Protein AF-Q2U4N9-F1 (afdb_monomer)

Structure (mmCIF, N/CA/C/O backbone):
data_AF-Q2U4N9-F1
#
_entry.id   AF-Q2U4N9-F1
#
loop_
_atom_site.group_PDB
_atom_site.id
_atom_site.type_symbol
_atom_site.label_atom_id
_atom_site.label_alt_id
_atom_site.label_comp_id
_atom_site.label_asym_id
_atom_site.label_entity_id
_atom_site.label_seq_id
_atom_site.pdbx_PDB_ins_code
_atom_site.Cartn_x
_atom_site.Cartn_y
_atom_site.Cartn_z
_atom_site.occupancy
_atom_site.B_iso_or_equiv
_atom_site.auth_seq_id
_atom_site.auth_comp_id
_atom_site.auth_asym_id
_atom_site.auth_atom_id
_atom_site.pdbx_PDB_model_num
ATOM 1 N N . MET A 1 1 ? 13.059 -10.267 -25.158 1.00 34.91 1 MET A N 1
ATOM 2 C CA . MET A 1 1 ? 11.721 -10.859 -24.942 1.00 34.91 1 MET A CA 1
ATOM 3 C C . MET A 1 1 ? 10.702 -9.771 -25.207 1.00 34.91 1 MET A C 1
ATOM 5 O O . MET A 1 1 ? 10.845 -8.691 -24.652 1.00 34.91 1 MET A O 1
ATOM 9 N N . SER A 1 2 ? 9.792 -10.012 -26.149 1.00 39.12 2 SER A N 1
ATOM 10 C CA . SER A 1 2 ? 8.719 -9.084 -26.521 1.00 39.12 2 SER A CA 1
ATOM 11 C C . SER A 1 2 ? 7.728 -8.983 -25.357 1.00 39.12 2 SER A C 1
ATOM 13 O O . SER A 1 2 ? 7.384 -10.016 -24.785 1.00 39.12 2 SER A O 1
ATOM 15 N N . MET A 1 3 ? 7.345 -7.762 -24.962 1.00 45.94 3 MET A N 1
ATOM 16 C CA . MET A 1 3 ? 6.297 -7.532 -23.962 1.00 45.94 3 MET A CA 1
ATOM 17 C C . MET A 1 3 ? 4.993 -8.095 -24.521 1.00 45.94 3 MET A C 1
ATOM 19 O O . MET A 1 3 ? 4.440 -7.569 -25.486 1.00 45.94 3 MET A O 1
ATOM 23 N N . ASP A 1 4 ? 4.559 -9.210 -23.947 1.00 44.84 4 ASP A N 1
ATOM 24 C CA . ASP A 1 4 ? 3.330 -9.877 -24.336 1.00 44.84 4 ASP A CA 1
ATOM 25 C C . ASP A 1 4 ? 2.143 -8.943 -24.063 1.00 44.84 4 ASP A C 1
ATOM 27 O O . ASP A 1 4 ? 2.056 -8.315 -23.005 1.00 44.84 4 ASP A O 1
ATOM 31 N N . SER A 1 5 ? 1.225 -8.829 -25.022 1.00 48.59 5 SER A N 1
ATOM 32 C CA . SER A 1 5 ? 0.126 -7.843 -25.039 1.00 48.59 5 SER A CA 1
ATOM 33 C C . SER A 1 5 ? -0.991 -8.140 -24.019 1.00 48.59 5 SER A C 1
ATOM 35 O O . SER A 1 5 ? -2.120 -7.674 -24.156 1.00 48.59 5 SER A O 1
ATOM 37 N N . HIS A 1 6 ? -0.678 -8.930 -22.991 1.00 50.94 6 HIS A N 1
ATOM 38 C CA . HIS A 1 6 ? -1.576 -9.394 -21.937 1.00 50.94 6 HIS A CA 1
ATOM 39 C C . HIS A 1 6 ? -1.341 -8.711 -20.584 1.00 50.94 6 HIS A C 1
ATOM 41 O O . HIS A 1 6 ? -2.116 -8.928 -19.650 1.00 50.94 6 HIS A O 1
ATOM 47 N N . THR A 1 7 ? -0.322 -7.857 -20.447 1.00 53.56 7 THR A N 1
ATOM 48 C CA . THR A 1 7 ? -0.246 -6.951 -19.296 1.00 53.56 7 THR A CA 1
ATOM 49 C C . THR A 1 7 ? -1.350 -5.912 -19.429 1.00 53.56 7 THR A C 1
ATOM 51 O O . THR A 1 7 ? -1.245 -4.995 -20.242 1.00 53.56 7 THR A O 1
ATOM 54 N N . LEU A 1 8 ? -2.421 -6.095 -18.646 1.00 53.38 8 LEU A N 1
ATOM 55 C CA . LEU A 1 8 ? -3.468 -5.097 -18.425 1.00 53.38 8 LEU A CA 1
ATOM 56 C C . LEU A 1 8 ? -2.823 -3.707 -18.346 1.00 53.38 8 LEU A C 1
ATOM 58 O O . LEU A 1 8 ? -1.881 -3.552 -17.560 1.00 53.38 8 LEU A O 1
ATOM 62 N N . PRO A 1 9 ? -3.286 -2.718 -19.134 1.00 53.09 9 PRO A N 1
ATOM 63 C CA . PRO A 1 9 ? -2.769 -1.368 -19.020 1.00 53.09 9 PRO A CA 1
ATOM 64 C C . PRO A 1 9 ? -2.933 -0.948 -17.565 1.00 53.09 9 PRO A C 1
ATOM 66 O O . PRO A 1 9 ? -4.044 -0.942 -17.027 1.00 53.09 9 PRO A O 1
ATOM 69 N N . LEU A 1 10 ? -1.807 -0.664 -16.912 1.00 54.56 10 LEU A N 1
ATOM 70 C CA . LEU A 1 10 ? -1.808 -0.053 -15.599 1.00 54.56 10 LEU A CA 1
ATOM 71 C C . LEU A 1 10 ? -2.449 1.316 -15.812 1.00 54.56 10 LEU A C 1
ATOM 73 O O . LEU A 1 10 ? -1.800 2.240 -16.288 1.00 54.56 10 LEU A O 1
ATOM 77 N N . PHE A 1 11 ? -3.748 1.453 -15.540 1.00 53.16 11 PHE A N 1
ATOM 78 C CA . PHE A 1 11 ? -4.325 2.785 -15.408 1.00 53.16 11 PHE A CA 1
ATOM 79 C C . PHE A 1 11 ? -3.443 3.560 -14.411 1.00 53.16 11 PHE A C 1
ATOM 81 O O . PHE A 1 11 ? -2.928 2.938 -13.475 1.00 53.16 11 PHE A O 1
ATOM 88 N N . PRO A 1 12 ? -3.276 4.891 -14.556 1.00 55.62 12 PRO A N 1
ATOM 89 C CA . PRO A 1 12 ? -2.486 5.701 -13.617 1.00 55.62 12 PRO A CA 1
ATOM 90 C C . PRO A 1 12 ? -2.854 5.431 -12.151 1.00 55.62 12 PRO A C 1
ATOM 92 O O . PRO A 1 12 ? -2.044 5.607 -11.247 1.00 55.62 12 PRO A O 1
ATOM 95 N N . TRP A 1 13 ? -4.086 4.957 -11.949 1.00 63.75 13 TRP A N 1
ATOM 96 C CA . TRP A 1 13 ? -4.648 4.475 -10.708 1.00 63.75 13 TRP A CA 1
ATOM 97 C C . TRP A 1 13 ? -5.242 3.065 -10.905 1.00 63.75 13 TRP A C 1
ATOM 99 O O . TRP A 1 13 ? -6.267 2.911 -11.572 1.00 63.75 13 TRP A O 1
ATOM 109 N N . ASP A 1 14 ? -4.644 2.022 -10.312 1.00 82.00 14 ASP A N 1
ATOM 110 C CA . ASP A 1 14 ? -5.324 0.722 -10.191 1.00 82.00 14 ASP A CA 1
ATOM 111 C C . ASP A 1 14 ? -6.542 0.910 -9.268 1.00 82.00 14 ASP A C 1
ATOM 113 O O . ASP A 1 14 ? -6.424 1.249 -8.082 1.00 82.00 14 ASP A O 1
ATOM 117 N N . LEU A 1 15 ? -7.741 0.717 -9.822 1.00 86.88 15 LEU A N 1
ATOM 118 C CA . LEU A 1 15 ? -8.999 0.934 -9.108 1.00 86.88 15 LEU A CA 1
ATOM 119 C C . LEU A 1 15 ? -9.122 0.030 -7.871 1.00 86.88 15 LEU A C 1
ATOM 121 O O . LEU A 1 15 ? -9.729 0.425 -6.876 1.00 86.88 15 LEU A O 1
ATOM 125 N N . ARG A 1 16 ? -8.506 -1.159 -7.893 1.00 91.50 16 ARG A N 1
ATOM 126 C CA . ARG A 1 16 ? -8.504 -2.088 -6.755 1.00 91.50 16 ARG A CA 1
ATOM 127 C C . ARG A 1 16 ? -7.685 -1.528 -5.600 1.00 91.50 16 ARG A C 1
ATOM 129 O O . ARG A 1 16 ? -8.167 -1.515 -4.473 1.00 91.50 16 ARG A O 1
ATOM 136 N N . LEU A 1 17 ? -6.501 -0.983 -5.883 1.00 90.44 17 LEU A N 1
ATOM 137 C CA . LEU A 1 17 ? -5.680 -0.322 -4.864 1.00 90.44 17 LEU A CA 1
ATOM 138 C C . LEU A 1 17 ? -6.385 0.920 -4.299 1.00 90.44 17 LEU A C 1
ATOM 140 O O . LEU A 1 17 ? -6.334 1.195 -3.104 1.00 90.44 17 LEU A O 1
ATOM 144 N N . SER A 1 18 ? -7.105 1.641 -5.154 1.00 90.50 18 SER A N 1
ATOM 145 C CA . SER A 1 18 ? -7.906 2.807 -4.762 1.00 90.50 18 SER A CA 1
ATOM 146 C C . SER A 1 18 ? -9.034 2.437 -3.805 1.00 90.50 18 SER A C 1
ATOM 148 O O . SER A 1 18 ? -9.258 3.129 -2.811 1.00 90.50 18 SER A O 1
ATOM 150 N N . LYS A 1 19 ? -9.712 1.320 -4.086 1.00 94.44 19 LYS A N 1
ATOM 151 C CA . LYS A 1 19 ? -10.732 0.742 -3.215 1.00 94.44 19 LYS A CA 1
ATOM 152 C C . LYS A 1 19 ? -10.135 0.341 -1.865 1.00 94.44 19 LYS A C 1
ATOM 154 O O . LYS A 1 19 ? -10.666 0.767 -0.846 1.00 94.44 19 LYS A O 1
ATOM 159 N N . ILE A 1 20 ? -8.993 -0.351 -1.856 1.00 95.94 20 ILE A N 1
ATOM 160 C CA . ILE A 1 20 ? -8.275 -0.711 -0.619 1.00 95.94 20 ILE A CA 1
ATOM 161 C C . ILE A 1 20 ? -7.927 0.543 0.193 1.00 95.94 20 ILE A C 1
ATOM 163 O O . ILE A 1 20 ? -8.153 0.577 1.398 1.00 95.94 20 ILE A O 1
ATOM 167 N N . LYS A 1 21 ? -7.448 1.617 -0.452 1.00 93.94 21 LYS A N 1
ATOM 168 C CA . LYS A 1 21 ? -7.160 2.887 0.235 1.00 93.94 21 LYS A CA 1
ATOM 169 C C . LYS A 1 21 ? -8.412 3.491 0.881 1.00 93.94 21 LYS A C 1
ATOM 171 O O . LYS A 1 21 ? -8.344 3.991 2.002 1.00 93.94 21 LYS A O 1
ATOM 176 N N . SER A 1 22 ? -9.546 3.453 0.179 1.00 95.81 22 SER A N 1
ATOM 177 C CA . SER A 1 22 ? -10.830 3.925 0.708 1.00 95.81 22 SER A CA 1
ATOM 178 C C . SER A 1 22 ? -11.293 3.089 1.903 1.00 95.81 22 SER A C 1
ATOM 180 O O . SER A 1 22 ? -11.720 3.647 2.909 1.00 95.81 22 SER A O 1
ATOM 182 N N . GLU A 1 23 ? -11.188 1.763 1.811 1.00 97.12 23 GLU A N 1
ATOM 183 C CA . GLU A 1 23 ? -11.547 0.835 2.888 1.00 97.12 23 GLU A CA 1
ATOM 184 C C . GLU A 1 23 ? -10.634 1.008 4.105 1.00 97.12 23 GLU A C 1
ATOM 186 O O . GLU A 1 23 ? -11.121 1.037 5.232 1.00 97.12 23 GLU A O 1
ATOM 191 N N . ALA A 1 24 ? -9.331 1.212 3.891 1.00 96.56 24 ALA A N 1
ATOM 192 C CA . ALA A 1 24 ? -8.380 1.505 4.957 1.00 96.56 24 ALA A CA 1
ATOM 193 C C . ALA A 1 24 ? -8.744 2.801 5.690 1.00 96.56 24 ALA A C 1
ATOM 195 O O . ALA A 1 24 ? -8.758 2.834 6.920 1.00 96.56 24 ALA A O 1
ATOM 196 N N . TYR A 1 25 ? -9.092 3.860 4.952 1.00 95.44 25 TYR A N 1
ATOM 197 C CA . TYR A 1 25 ? -9.549 5.106 5.561 1.00 95.44 25 TYR A CA 1
ATOM 198 C C . TYR A 1 25 ? -10.823 4.899 6.387 1.00 95.44 25 TYR A C 1
ATOM 200 O O . TYR A 1 25 ? -10.870 5.280 7.557 1.00 95.44 25 TYR A O 1
ATOM 208 N N . GLU A 1 26 ? -11.838 4.254 5.812 1.00 96.62 26 GLU A N 1
ATOM 209 C CA . GLU A 1 26 ? -13.112 4.034 6.497 1.00 96.62 26 GLU A CA 1
ATOM 210 C C . GLU A 1 26 ? -12.943 3.170 7.754 1.00 96.62 26 GLU A C 1
ATOM 212 O O . GLU A 1 26 ? -13.499 3.471 8.813 1.00 96.62 26 GLU A O 1
ATOM 217 N N . ALA A 1 27 ? -12.127 2.119 7.666 1.00 95.81 27 ALA A N 1
ATOM 218 C CA . ALA A 1 27 ? -11.947 1.161 8.743 1.00 95.81 27 ALA A CA 1
ATOM 219 C C . ALA A 1 27 ? -11.029 1.657 9.869 1.00 95.81 27 ALA A C 1
ATOM 221 O O . ALA A 1 27 ? -11.242 1.237 11.009 1.00 95.81 27 ALA A O 1
ATOM 222 N N . LEU A 1 28 ? -10.036 2.502 9.573 1.00 94.38 28 LEU A N 1
ATOM 223 C CA . LEU A 1 28 ? -8.972 2.869 10.519 1.00 94.38 28 LEU A CA 1
ATOM 224 C C . LEU A 1 28 ? -8.957 4.356 10.903 1.00 94.38 28 LEU A C 1
ATOM 226 O O . LEU A 1 28 ? -8.413 4.710 11.948 1.00 94.38 28 LEU A O 1
ATOM 230 N N . TYR A 1 29 ? -9.553 5.235 10.092 1.00 92.88 29 TYR A N 1
ATOM 231 C CA . TYR A 1 29 ? -9.407 6.688 10.244 1.00 92.88 29 TYR A CA 1
ATOM 232 C C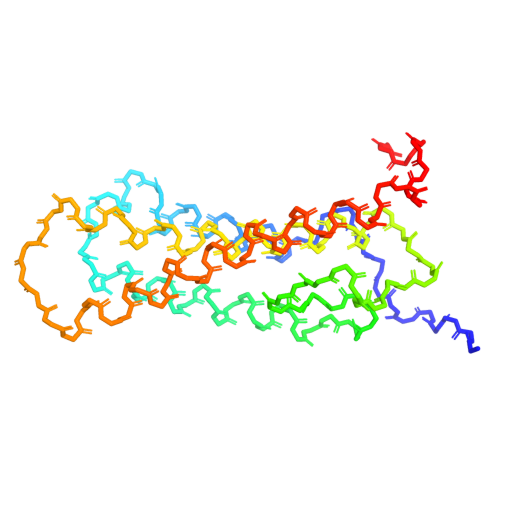 . TYR A 1 29 ? -10.722 7.474 10.272 1.00 92.88 29 TYR A C 1
ATOM 234 O O . TYR A 1 29 ? -10.711 8.628 10.704 1.00 92.88 29 TYR A O 1
ATOM 242 N N . SER A 1 30 ? -11.847 6.880 9.868 1.00 93.88 30 SER A N 1
ATOM 243 C CA . SER A 1 30 ? -13.158 7.536 9.925 1.00 93.88 30 SER A CA 1
ATOM 244 C C . SER A 1 30 ? -13.562 7.932 11.352 1.00 93.88 30 SER A C 1
ATOM 246 O O . SER A 1 30 ? -13.040 7.433 12.354 1.00 93.88 30 SER A O 1
ATOM 248 N N . ALA A 1 31 ? -14.575 8.795 11.465 1.00 92.62 31 ALA A N 1
ATOM 249 C CA . ALA A 1 31 ? -15.198 9.097 12.754 1.00 92.62 31 ALA A CA 1
ATOM 250 C C . ALA A 1 31 ? -15.795 7.842 13.424 1.00 92.62 31 ALA A C 1
ATOM 252 O O . ALA A 1 31 ? -15.887 7.779 14.649 1.00 92.62 31 ALA A O 1
ATOM 253 N N . GLY A 1 32 ? -16.201 6.843 12.630 1.00 90.69 32 GLY A N 1
ATOM 254 C CA . GLY A 1 32 ? -16.621 5.535 13.129 1.00 90.69 32 GLY A CA 1
ATOM 255 C C . GLY A 1 32 ? -15.456 4.729 13.698 1.00 90.69 32 GLY A C 1
ATOM 256 O O . GLY A 1 32 ? -15.592 4.147 14.771 1.00 90.69 32 GLY A O 1
ATOM 257 N N . ALA A 1 33 ? -14.299 4.762 13.034 1.00 90.62 33 ALA A N 1
ATOM 258 C CA . ALA A 1 33 ? -13.097 4.056 13.467 1.00 90.62 33 ALA A CA 1
ATOM 259 C C . ALA A 1 33 ? -12.576 4.530 14.833 1.00 90.62 33 ALA A C 1
ATOM 261 O O . ALA A 1 33 ? -12.057 3.718 15.589 1.00 90.62 33 ALA A O 1
ATOM 262 N N . GLN A 1 34 ? -12.789 5.801 15.203 1.00 87.19 34 GLN A N 1
ATOM 263 C CA . GLN A 1 34 ? -12.409 6.322 16.529 1.00 87.19 34 GLN A CA 1
ATOM 264 C C . GLN A 1 34 ? -13.130 5.631 17.697 1.00 87.19 34 GLN A C 1
ATOM 266 O O . GLN A 1 34 ? -12.700 5.753 18.838 1.00 87.19 34 GLN A O 1
ATOM 271 N N . ARG A 1 35 ? -14.247 4.941 17.433 1.00 89.06 35 ARG A N 1
ATOM 272 C CA . ARG A 1 35 ? -15.015 4.211 18.452 1.00 89.06 35 ARG A CA 1
ATOM 273 C C . ARG A 1 35 ? -14.673 2.721 18.518 1.00 89.06 35 ARG A C 1
ATOM 275 O O . ARG A 1 35 ? -15.250 2.026 19.349 1.00 89.06 35 ARG A O 1
ATOM 282 N N . LYS A 1 36 ? -13.800 2.225 17.637 1.00 88.44 36 LYS A N 1
ATOM 283 C CA . LYS A 1 36 ? -13.401 0.815 17.608 1.00 88.44 36 LYS A CA 1
ATOM 284 C C . LYS A 1 36 ? -12.449 0.512 18.755 1.00 88.44 36 LYS A C 1
ATOM 286 O O . LYS A 1 36 ? -11.569 1.308 19.069 1.00 88.44 36 LYS A O 1
ATOM 291 N N . SER A 1 37 ? -12.595 -0.671 19.329 1.00 87.94 37 SER A N 1
ATOM 292 C CA . SER A 1 37 ? -11.604 -1.241 20.236 1.00 87.94 37 SER A CA 1
ATOM 293 C C . SER A 1 37 ? -10.325 -1.645 19.494 1.00 87.94 37 SER A C 1
ATOM 295 O O . SER A 1 37 ? -10.328 -1.879 18.282 1.00 87.94 37 SER A O 1
ATOM 297 N N . ASP A 1 38 ? -9.226 -1.806 20.231 1.00 83.19 38 ASP A N 1
ATOM 298 C CA . ASP A 1 38 ? -7.946 -2.263 19.676 1.00 83.19 38 ASP A CA 1
ATOM 299 C C . ASP A 1 38 ? -8.067 -3.594 18.918 1.00 83.19 38 ASP A C 1
ATOM 301 O O . ASP A 1 38 ? -7.432 -3.786 17.882 1.00 83.19 38 ASP A O 1
ATOM 305 N N . SER A 1 39 ? -8.890 -4.526 19.408 1.00 86.75 39 SER A N 1
ATOM 306 C CA . SER A 1 39 ? -9.101 -5.822 18.755 1.00 86.75 39 SER A CA 1
ATOM 307 C C . SER A 1 39 ? -9.819 -5.675 17.410 1.00 86.75 39 SER A C 1
ATOM 309 O O . SER A 1 39 ? -9.451 -6.352 16.447 1.00 86.75 39 SER A O 1
ATOM 311 N N . GLU A 1 40 ? -10.783 -4.758 17.304 1.00 90.75 40 GLU A N 1
ATOM 312 C CA . GLU A 1 40 ? -11.455 -4.418 16.045 1.00 90.75 40 GLU A CA 1
ATOM 313 C C . GLU A 1 40 ? -10.514 -3.709 15.064 1.00 90.75 40 GLU A C 1
ATOM 315 O O . GLU A 1 40 ? -10.577 -3.968 13.856 1.00 90.75 40 GLU A O 1
ATOM 320 N N . ILE A 1 41 ? -9.611 -2.854 15.557 1.00 90.31 41 ILE A N 1
ATOM 321 C CA . ILE A 1 41 ? -8.559 -2.234 14.738 1.00 90.31 41 ILE A CA 1
ATOM 322 C C . ILE A 1 41 ? -7.595 -3.301 14.215 1.00 90.31 41 ILE A C 1
ATOM 324 O O . ILE A 1 41 ? -7.367 -3.366 13.010 1.00 90.31 41 ILE A O 1
ATOM 328 N N . LEU A 1 42 ? -7.103 -4.202 15.068 1.00 90.50 42 LEU A N 1
ATOM 329 C CA . LEU A 1 42 ? -6.230 -5.307 14.654 1.00 90.50 42 LEU A CA 1
ATOM 330 C C . LEU A 1 42 ? -6.921 -6.255 13.666 1.00 90.50 42 LEU A C 1
ATOM 332 O O . LEU A 1 42 ? -6.294 -6.724 12.718 1.00 90.50 42 LEU A O 1
ATOM 336 N N . SER A 1 43 ? -8.214 -6.528 13.852 1.00 93.19 43 SER A N 1
ATOM 337 C CA . SER A 1 43 ? -9.006 -7.299 12.889 1.00 93.19 43 SER A CA 1
ATOM 338 C C . SER A 1 43 ? -9.125 -6.577 11.544 1.00 93.19 43 SER A C 1
ATOM 340 O O . SER A 1 43 ? -9.016 -7.209 10.492 1.00 93.19 43 SER A O 1
ATOM 342 N N . SER A 1 44 ? -9.321 -5.255 11.572 1.00 95.50 44 SER A N 1
ATOM 343 C CA . SER A 1 44 ? -9.375 -4.422 10.365 1.00 95.50 44 SER A CA 1
ATOM 344 C C . SER A 1 44 ? -8.026 -4.432 9.637 1.00 95.50 44 SER A C 1
ATOM 346 O O . SER A 1 44 ? -8.002 -4.636 8.429 1.00 95.50 44 SER A O 1
ATOM 348 N N . ILE A 1 45 ? -6.911 -4.302 10.366 1.00 94.88 45 ILE A N 1
ATOM 349 C CA . ILE A 1 45 ? -5.546 -4.374 9.819 1.00 94.88 45 ILE A CA 1
ATOM 350 C C . ILE A 1 45 ? -5.314 -5.705 9.105 1.00 94.88 45 ILE A C 1
ATOM 352 O O . ILE A 1 45 ? -4.946 -5.694 7.939 1.00 94.88 45 ILE A O 1
ATOM 356 N N . ARG A 1 46 ? -5.616 -6.844 9.745 1.00 95.00 46 ARG A N 1
ATOM 357 C CA . ARG A 1 46 ? -5.450 -8.172 9.120 1.00 95.00 46 ARG A CA 1
ATOM 358 C C . ARG A 1 46 ? -6.254 -8.316 7.829 1.00 95.00 46 ARG A C 1
ATOM 360 O O . ARG A 1 46 ? -5.737 -8.805 6.833 1.00 95.00 46 ARG A O 1
ATOM 367 N N . THR A 1 47 ? -7.501 -7.845 7.839 1.00 97.75 47 THR A N 1
ATOM 368 C CA . THR A 1 47 ? -8.373 -7.882 6.653 1.00 97.75 47 THR A CA 1
ATOM 369 C C . THR A 1 47 ? -7.795 -7.036 5.513 1.00 97.75 47 THR A C 1
ATOM 371 O O . THR A 1 47 ? -7.812 -7.445 4.353 1.00 97.75 47 THR A O 1
ATOM 374 N N . LEU A 1 48 ? -7.261 -5.855 5.838 1.00 97.94 48 LEU A N 1
ATOM 375 C CA . LEU A 1 48 ? -6.643 -4.954 4.866 1.00 97.94 48 LEU A CA 1
ATOM 376 C C . LEU A 1 48 ? -5.309 -5.501 4.338 1.00 97.94 48 LEU A C 1
ATOM 378 O O . LEU A 1 48 ? -5.053 -5.377 3.142 1.00 97.94 48 LEU A O 1
ATOM 382 N N . ASP A 1 49 ? -4.498 -6.139 5.186 1.00 97.25 49 ASP A N 1
ATOM 383 C CA . ASP A 1 49 ? -3.256 -6.812 4.788 1.00 97.25 49 ASP A CA 1
ATOM 384 C C . ASP A 1 49 ? -3.535 -7.944 3.794 1.00 97.25 49 ASP A C 1
ATOM 386 O O . ASP A 1 49 ? -2.878 -8.033 2.757 1.00 97.25 49 ASP A O 1
ATOM 390 N N . GLU A 1 50 ? -4.550 -8.773 4.058 1.00 98.00 50 GLU A N 1
ATOM 391 C CA . GLU A 1 50 ? -4.972 -9.833 3.137 1.00 98.00 50 GLU A CA 1
ATOM 392 C C . GLU A 1 50 ? -5.429 -9.266 1.789 1.00 98.00 50 GLU A C 1
ATOM 394 O O . GLU A 1 50 ? -5.004 -9.752 0.738 1.00 98.00 50 GLU A O 1
ATOM 399 N N . ALA A 1 51 ? -6.255 -8.215 1.795 1.00 97.94 51 ALA A N 1
ATOM 400 C CA . ALA A 1 51 ? -6.717 -7.567 0.569 1.00 97.94 51 ALA A CA 1
ATOM 401 C C . ALA A 1 51 ? -5.556 -6.945 -0.229 1.00 97.94 51 ALA A C 1
ATOM 403 O O . ALA A 1 51 ? -5.489 -7.084 -1.456 1.00 97.94 51 ALA A O 1
ATOM 404 N N . LEU A 1 52 ? -4.617 -6.287 0.458 1.00 97.25 52 LEU A N 1
ATOM 405 C CA . LEU A 1 52 ? -3.438 -5.685 -0.156 1.00 97.25 52 LEU A CA 1
ATOM 406 C C . LEU A 1 52 ? -2.493 -6.746 -0.726 1.00 97.25 52 LEU A C 1
ATOM 408 O O . LEU A 1 52 ? -1.974 -6.568 -1.829 1.00 97.25 52 LEU A O 1
ATOM 412 N N . GLU A 1 53 ? -2.304 -7.862 -0.025 1.00 97.12 53 GLU A N 1
ATOM 413 C CA . GLU A 1 53 ? -1.483 -8.976 -0.493 1.00 97.12 53 GLU A CA 1
ATOM 414 C C . GLU A 1 53 ? -2.110 -9.661 -1.710 1.00 97.12 53 GLU A C 1
ATOM 416 O O . GLU A 1 53 ? -1.423 -9.872 -2.710 1.00 97.12 53 GLU A O 1
ATOM 421 N N . GLN A 1 54 ? -3.420 -9.930 -1.682 1.00 97.06 54 GLN A N 1
ATOM 422 C CA . GLN A 1 54 ? -4.159 -10.474 -2.828 1.00 97.06 54 GLN A CA 1
ATOM 423 C C . GLN A 1 54 ? -4.033 -9.571 -4.059 1.00 97.06 54 GLN A C 1
ATOM 425 O O . GLN A 1 54 ? -3.768 -10.048 -5.167 1.00 97.06 54 GLN A O 1
ATOM 430 N N . TRP A 1 55 ? -4.162 -8.255 -3.872 1.00 95.56 55 TRP A N 1
ATOM 431 C CA . TRP A 1 55 ? -3.902 -7.294 -4.938 1.00 95.56 55 TRP A CA 1
ATOM 432 C C . TRP A 1 55 ? -2.453 -7.389 -5.432 1.00 95.56 55 TRP A C 1
ATOM 434 O O . TRP A 1 55 ? -2.231 -7.533 -6.636 1.00 95.56 55 TRP A O 1
ATOM 444 N N . ARG A 1 56 ? -1.467 -7.385 -4.529 1.00 95.12 56 ARG A N 1
ATOM 445 C CA . ARG A 1 56 ? -0.036 -7.404 -4.863 1.00 95.12 56 ARG A CA 1
ATOM 446 C C . ARG A 1 56 ? 0.343 -8.638 -5.681 1.00 95.12 56 ARG A C 1
ATOM 448 O O . ARG A 1 56 ? 1.006 -8.509 -6.710 1.00 95.12 56 ARG A O 1
ATOM 455 N N . VAL A 1 57 ? -0.091 -9.832 -5.273 1.00 95.06 57 VAL A N 1
ATOM 456 C CA . VAL A 1 57 ? 0.231 -11.083 -5.988 1.00 95.06 57 VAL A CA 1
ATOM 457 C C . VAL A 1 57 ? -0.511 -11.224 -7.315 1.00 95.06 57 VAL A C 1
ATOM 459 O O . VAL A 1 57 ? -0.044 -11.957 -8.184 1.00 95.06 57 VAL A O 1
ATOM 462 N N . SER A 1 58 ? -1.611 -10.491 -7.516 1.00 92.19 58 SER A N 1
ATOM 463 C CA . SER A 1 58 ? -2.313 -10.450 -8.806 1.00 92.19 58 SER A CA 1
ATOM 464 C C . SER A 1 58 ? -1.548 -9.691 -9.898 1.00 92.19 58 SER A C 1
ATOM 466 O O . SER A 1 58 ? -1.856 -9.838 -11.079 1.00 92.19 58 SER A O 1
ATOM 468 N N . LEU A 1 59 ? -0.563 -8.868 -9.522 1.00 88.81 59 LEU A N 1
ATOM 469 C CA . LEU A 1 59 ? 0.243 -8.101 -10.467 1.00 88.81 59 LEU A CA 1
ATOM 470 C C . LEU A 1 59 ? 1.293 -8.982 -11.145 1.00 88.81 59 LEU A C 1
ATOM 472 O O . LEU A 1 59 ? 1.846 -9.907 -10.532 1.00 88.81 59 LEU A O 1
ATOM 476 N N . HIS A 1 60 ? 1.623 -8.632 -12.391 1.00 86.94 60 HIS A N 1
ATOM 477 C CA . HIS A 1 60 ? 2.740 -9.231 -13.115 1.00 86.94 60 HIS A CA 1
ATOM 478 C C . HIS A 1 60 ? 4.051 -9.046 -12.322 1.00 86.94 60 HIS A C 1
ATOM 480 O O . HIS A 1 60 ? 4.256 -7.962 -11.764 1.00 86.94 60 HIS A O 1
ATOM 486 N N . PRO A 1 61 ? 4.940 -10.057 -12.263 1.00 85.50 61 PRO A N 1
ATOM 487 C CA . PRO A 1 61 ? 6.165 -10.007 -11.461 1.00 85.50 61 PRO A CA 1
ATOM 488 C C . PRO A 1 61 ? 7.015 -8.748 -11.668 1.00 85.50 61 PRO A C 1
ATOM 490 O O . PRO A 1 61 ? 7.477 -8.172 -10.688 1.00 85.50 61 PRO A O 1
ATOM 493 N N . ASP A 1 62 ? 7.135 -8.271 -12.908 1.00 82.38 62 ASP A N 1
ATOM 494 C CA . ASP A 1 62 ? 7.952 -7.093 -13.249 1.00 82.38 62 ASP A CA 1
ATOM 495 C C . ASP A 1 62 ? 7.469 -5.789 -12.595 1.00 82.38 62 ASP A C 1
ATOM 497 O O . ASP A 1 62 ? 8.261 -4.884 -12.333 1.00 82.38 62 ASP A O 1
ATOM 501 N N . PHE A 1 63 ? 6.170 -5.688 -12.304 1.00 80.88 63 PHE A N 1
ATOM 502 C CA . PHE A 1 63 ? 5.559 -4.499 -11.699 1.00 80.88 63 PHE A CA 1
ATOM 503 C C . PHE A 1 63 ? 5.181 -4.714 -10.234 1.00 80.88 63 PHE A C 1
ATOM 505 O O . PHE A 1 63 ? 4.789 -3.769 -9.552 1.00 80.88 63 PHE A O 1
ATOM 512 N N . ARG A 1 64 ? 5.307 -5.946 -9.730 1.00 89.12 64 ARG A N 1
ATOM 513 C CA . ARG A 1 64 ? 4.897 -6.322 -8.381 1.00 89.12 64 ARG A CA 1
ATOM 514 C C . ARG A 1 64 ? 5.763 -5.612 -7.331 1.00 89.12 64 ARG A C 1
ATOM 516 O O . ARG A 1 64 ? 6.984 -5.802 -7.314 1.00 89.12 64 ARG A O 1
ATOM 523 N N . PRO A 1 65 ? 5.163 -4.835 -6.412 1.00 91.44 65 PRO A N 1
ATOM 524 C CA . PRO A 1 65 ? 5.877 -4.277 -5.274 1.00 91.44 65 PRO A CA 1
ATOM 525 C C . PRO A 1 65 ? 6.420 -5.361 -4.337 1.00 91.44 65 PRO A C 1
ATOM 527 O O . PRO A 1 65 ? 5.825 -6.430 -4.155 1.00 91.44 65 PRO A O 1
ATOM 530 N N . THR A 1 66 ? 7.555 -5.059 -3.720 1.00 92.62 66 THR A N 1
ATOM 531 C CA . THR A 1 66 ? 8.186 -5.858 -2.666 1.00 92.62 66 THR A CA 1
ATOM 532 C C . THR A 1 66 ? 7.936 -5.199 -1.315 1.00 92.62 66 THR A C 1
ATOM 534 O O . THR A 1 66 ? 7.830 -3.978 -1.245 1.00 92.62 66 THR A O 1
ATOM 537 N N . LEU A 1 67 ? 7.864 -5.993 -0.242 1.00 90.62 67 LEU A N 1
ATOM 538 C CA . LEU A 1 67 ? 7.610 -5.493 1.121 1.00 90.62 67 LEU A CA 1
ATOM 539 C C . LEU A 1 67 ? 8.659 -4.476 1.592 1.00 90.62 67 LEU A C 1
ATOM 541 O O . LEU A 1 67 ? 8.346 -3.576 2.366 1.00 90.62 67 LEU A O 1
ATOM 545 N N . SER A 1 68 ? 9.891 -4.605 1.107 1.00 91.12 68 SER A N 1
ATOM 546 C CA . SER A 1 68 ? 10.973 -3.646 1.299 1.00 91.12 68 SER A CA 1
ATOM 547 C C . SER A 1 68 ? 11.632 -3.297 -0.033 1.00 91.12 68 SER A C 1
ATOM 549 O O . SER A 1 68 ? 11.527 -4.045 -1.013 1.00 91.12 68 SER A O 1
ATOM 551 N N . PHE A 1 69 ? 12.302 -2.149 -0.066 1.00 92.62 69 PHE A N 1
ATOM 552 C CA . PHE A 1 69 ? 13.144 -1.721 -1.174 1.00 92.62 69 PHE A CA 1
ATOM 553 C C . PHE A 1 69 ? 14.461 -1.148 -0.644 1.00 92.62 69 PHE A C 1
ATOM 555 O O . PHE A 1 69 ? 14.448 -0.321 0.267 1.00 92.62 69 PHE A O 1
ATOM 562 N N . SER A 1 70 ? 15.583 -1.556 -1.238 1.00 86.75 70 SER A N 1
ATOM 563 C CA . SER A 1 70 ? 16.896 -0.930 -1.048 1.00 86.75 70 SER A CA 1
ATOM 564 C C . SER A 1 70 ? 17.418 -0.406 -2.386 1.00 86.75 70 SER A C 1
ATOM 566 O O . SER A 1 70 ? 17.044 -0.912 -3.441 1.00 86.75 70 SER A O 1
ATOM 568 N N . GLN A 1 71 ? 18.303 0.593 -2.357 1.00 81.38 71 GLN A N 1
ATOM 569 C CA . GLN A 1 71 ? 18.886 1.171 -3.580 1.00 81.38 71 GLN A CA 1
ATOM 570 C C . GLN A 1 71 ? 19.700 0.159 -4.407 1.00 81.38 71 GL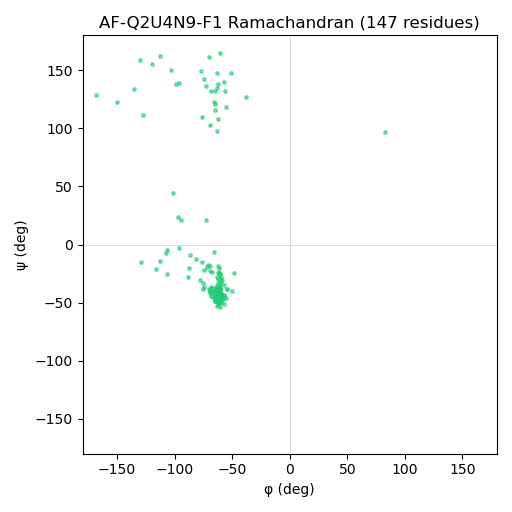N A C 1
ATOM 572 O O . GLN A 1 71 ? 19.920 0.369 -5.595 1.00 81.38 71 GLN A O 1
ATOM 577 N N . GLU A 1 72 ? 20.138 -0.934 -3.783 1.00 80.75 72 GLU A N 1
ATOM 578 C CA . GLU A 1 72 ? 20.872 -2.035 -4.418 1.00 80.75 72 GLU A CA 1
ATOM 579 C C . GLU A 1 72 ? 19.954 -2.945 -5.246 1.00 80.75 72 GLU A C 1
ATOM 581 O O . GLU A 1 72 ? 20.433 -3.752 -6.045 1.00 80.75 72 GLU A O 1
ATOM 586 N N . MET A 1 73 ? 18.633 -2.846 -5.057 1.00 80.75 73 MET A N 1
ATOM 587 C CA . MET A 1 73 ? 17.681 -3.651 -5.805 1.00 80.75 73 MET A CA 1
ATOM 588 C C . MET A 1 73 ? 17.580 -3.180 -7.259 1.00 80.75 73 MET A C 1
ATOM 590 O O . MET A 1 73 ? 17.458 -1.980 -7.519 1.00 80.75 73 MET A O 1
ATOM 594 N N . PRO A 1 74 ? 17.549 -4.118 -8.223 1.00 74.06 74 PRO A N 1
ATOM 595 C CA . PRO A 1 74 ? 17.399 -3.769 -9.622 1.00 74.06 74 PRO A CA 1
ATOM 596 C C . PRO A 1 74 ? 16.031 -3.130 -9.861 1.00 74.06 74 PRO A C 1
ATOM 598 O O . PRO A 1 74 ? 14.989 -3.646 -9.449 1.00 74.06 74 PRO A O 1
ATOM 601 N N . VAL A 1 75 ? 16.043 -2.008 -10.570 1.00 75.75 75 VAL A N 1
ATOM 602 C CA . VAL A 1 75 ? 14.845 -1.337 -11.067 1.00 75.75 75 VAL A CA 1
ATOM 603 C C . VAL A 1 75 ? 14.660 -1.726 -12.533 1.00 75.75 75 VAL A C 1
ATOM 605 O O . VAL A 1 75 ? 15.635 -1.837 -13.275 1.00 75.75 75 VAL A O 1
ATOM 608 N N . CYS A 1 76 ? 13.419 -2.005 -12.946 1.00 69.88 76 CYS A N 1
ATOM 609 C CA . CYS A 1 76 ? 13.127 -2.436 -14.315 1.00 69.88 76 CYS A CA 1
ATOM 610 C C . CYS A 1 76 ? 13.656 -1.407 -15.328 1.00 69.88 76 CYS A C 1
ATOM 612 O O . CYS A 1 76 ? 13.399 -0.216 -15.181 1.00 69.88 76 CYS A O 1
ATOM 614 N N . ALA A 1 77 ? 14.359 -1.871 -16.366 1.00 64.81 77 ALA A N 1
ATOM 615 C CA . ALA A 1 77 ? 14.940 -1.004 -17.394 1.00 64.81 77 ALA A CA 1
ATOM 616 C C . ALA A 1 77 ? 13.880 -0.204 -18.179 1.00 64.81 77 ALA A C 1
ATOM 618 O O . ALA A 1 77 ? 14.177 0.873 -18.682 1.00 64.81 77 ALA A O 1
ATOM 619 N N . ASN A 1 78 ? 12.639 -0.701 -18.233 1.00 66.50 78 ASN A N 1
ATOM 620 C CA . ASN A 1 78 ? 11.501 -0.052 -18.890 1.00 66.50 78 ASN A CA 1
ATOM 621 C C . ASN A 1 78 ? 10.592 0.636 -17.862 1.00 66.50 78 ASN A C 1
ATOM 623 O O . ASN A 1 78 ? 9.370 0.457 -17.874 1.00 66.50 78 ASN A O 1
ATOM 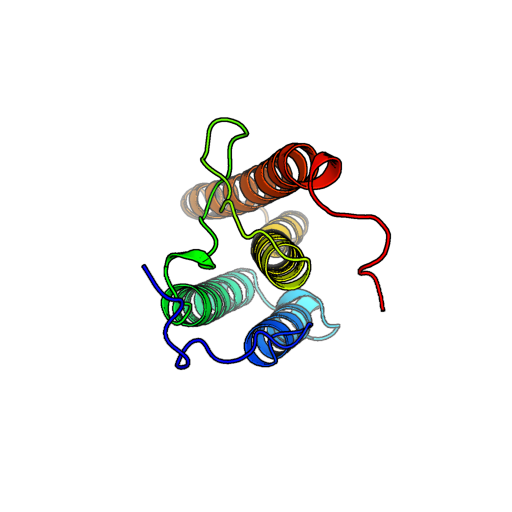627 N N . LEU A 1 79 ? 11.191 1.346 -16.905 1.00 73.88 79 LEU A N 1
ATOM 628 C CA . LEU A 1 79 ? 10.440 2.015 -15.854 1.00 73.88 79 LEU A CA 1
ATOM 629 C C . LEU A 1 79 ? 9.574 3.122 -16.454 1.00 73.88 79 LEU A C 1
ATOM 631 O O . LEU A 1 79 ? 10.083 4.050 -17.073 1.00 73.88 79 LEU A O 1
ATOM 635 N N . ASN A 1 80 ? 8.265 3.033 -16.248 1.00 78.31 80 ASN A N 1
ATOM 636 C CA . ASN A 1 80 ? 7.337 4.098 -16.597 1.00 78.31 80 ASN A CA 1
ATOM 637 C C . ASN A 1 80 ? 6.724 4.702 -15.328 1.00 78.31 80 ASN A C 1
ATOM 639 O O . ASN A 1 80 ? 6.739 4.100 -14.249 1.00 78.31 80 ASN A O 1
ATOM 643 N N . THR A 1 81 ? 6.157 5.898 -15.462 1.00 79.75 81 THR A N 1
ATOM 644 C CA . THR A 1 81 ? 5.555 6.637 -14.344 1.00 79.75 81 THR A CA 1
ATOM 645 C C . THR A 1 81 ? 4.464 5.837 -13.637 1.00 79.75 81 THR A C 1
ATOM 647 O O . THR A 1 81 ? 4.363 5.883 -12.415 1.00 79.75 81 THR A O 1
ATOM 650 N N . GLN A 1 82 ? 3.698 5.028 -14.371 1.00 79.69 82 GLN A N 1
ATOM 651 C CA . GLN A 1 82 ? 2.635 4.193 -13.805 1.00 79.69 82 GLN A CA 1
ATOM 652 C C . GLN A 1 82 ? 3.189 3.136 -12.840 1.00 79.69 82 GLN A C 1
ATOM 654 O O . GLN A 1 82 ? 2.665 2.972 -11.740 1.00 79.69 82 GLN A O 1
ATOM 659 N N . ALA A 1 83 ? 4.273 2.450 -13.209 1.00 82.69 83 ALA A N 1
ATOM 660 C CA . ALA A 1 83 ? 4.934 1.467 -12.355 1.00 82.69 83 ALA A CA 1
ATOM 661 C C . ALA A 1 83 ? 5.521 2.115 -11.092 1.00 82.69 83 ALA A C 1
ATOM 663 O O . ALA A 1 83 ? 5.419 1.552 -9.997 1.00 82.69 83 ALA A O 1
ATOM 664 N N . VAL A 1 84 ? 6.085 3.320 -11.235 1.00 86.50 84 VAL A N 1
ATOM 665 C CA . VAL A 1 84 ? 6.594 4.112 -10.108 1.00 86.50 84 VAL A CA 1
ATOM 666 C C . VAL A 1 84 ? 5.459 4.488 -9.160 1.00 86.50 84 VAL A C 1
ATOM 668 O O . VAL A 1 84 ? 5.523 4.187 -7.967 1.00 86.50 84 VAL A O 1
ATOM 671 N N . MET A 1 85 ? 4.390 5.087 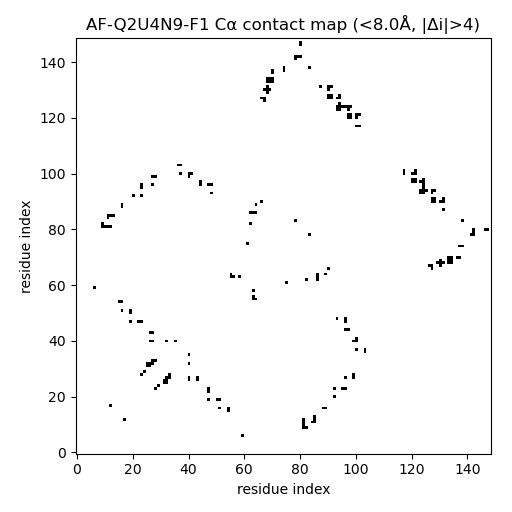-9.685 1.00 86.50 85 MET A N 1
ATOM 672 C CA . MET A 1 85 ? 3.223 5.495 -8.904 1.00 86.50 85 MET A CA 1
ATOM 673 C C . MET A 1 85 ? 2.558 4.311 -8.206 1.00 86.50 85 MET A C 1
ATOM 675 O O . MET A 1 85 ? 2.215 4.418 -7.032 1.00 86.50 85 MET A O 1
ATOM 679 N N . LEU A 1 86 ? 2.434 3.166 -8.882 1.00 89.12 86 LEU A N 1
ATOM 680 C CA . LEU A 1 86 ? 1.869 1.949 -8.305 1.00 89.12 86 LEU A CA 1
ATOM 681 C C . LEU A 1 86 ? 2.678 1.472 -7.094 1.00 89.12 86 LEU A C 1
ATOM 683 O O . LEU A 1 86 ? 2.105 1.147 -6.051 1.00 89.12 86 LEU A O 1
ATOM 687 N N . ARG A 1 87 ? 4.012 1.445 -7.203 1.00 91.44 87 ARG A N 1
ATOM 688 C CA . ARG A 1 87 ? 4.881 0.998 -6.106 1.00 91.44 87 ARG A CA 1
ATOM 689 C C . ARG A 1 87 ? 4.872 1.984 -4.935 1.00 91.44 87 ARG A C 1
ATOM 691 O O . ARG A 1 87 ? 4.816 1.554 -3.785 1.00 91.44 87 ARG A O 1
ATOM 698 N N . LEU A 1 88 ? 4.851 3.288 -5.209 1.00 92.12 88 LEU A N 1
ATOM 699 C CA . LEU A 1 88 ? 4.699 4.316 -4.173 1.00 92.12 88 LEU A CA 1
ATOM 700 C C . LEU A 1 88 ? 3.340 4.221 -3.470 1.00 92.12 88 LEU A C 1
ATOM 702 O O . LEU A 1 88 ? 3.269 4.283 -2.243 1.00 92.12 88 LEU A O 1
ATOM 706 N N . ALA A 1 89 ? 2.264 4.014 -4.230 1.00 92.00 89 ALA A N 1
ATOM 707 C CA . ALA A 1 89 ? 0.926 3.845 -3.682 1.00 92.00 89 ALA A CA 1
ATOM 708 C C . ALA A 1 89 ? 0.823 2.591 -2.796 1.00 92.00 89 ALA A C 1
ATOM 710 O O . ALA A 1 89 ? 0.152 2.633 -1.764 1.00 92.00 89 ALA A O 1
ATOM 711 N N . TYR A 1 90 ? 1.531 1.509 -3.140 1.00 95.00 90 TYR A N 1
ATOM 712 C CA . TYR A 1 90 ? 1.653 0.330 -2.282 1.00 95.00 90 TYR A CA 1
ATOM 713 C C . TYR A 1 90 ? 2.301 0.662 -0.931 1.00 95.00 90 TYR A C 1
ATOM 715 O O . TYR A 1 90 ? 1.689 0.405 0.105 1.00 95.00 90 TYR A O 1
ATOM 723 N N . TYR A 1 91 ? 3.488 1.284 -0.914 1.00 96.12 91 TYR A N 1
ATOM 724 C CA . TYR A 1 91 ? 4.149 1.635 0.351 1.00 96.12 91 TYR A CA 1
ATOM 725 C C . TYR A 1 91 ? 3.337 2.629 1.185 1.00 96.12 91 TYR A C 1
ATOM 727 O O . TYR A 1 91 ? 3.315 2.536 2.415 1.00 96.12 91 TYR A O 1
ATOM 735 N N . HIS A 1 92 ? 2.614 3.538 0.530 1.00 94.56 92 HIS A N 1
ATOM 736 C CA . HIS A 1 92 ? 1.672 4.417 1.208 1.00 94.56 92 HIS A CA 1
ATOM 737 C C . HIS A 1 92 ? 0.539 3.632 1.885 1.00 94.56 92 HIS A C 1
ATOM 739 O O . HIS A 1 92 ? 0.227 3.913 3.039 1.00 94.56 92 HIS A O 1
ATOM 745 N N . CYS A 1 93 ? -0.041 2.625 1.220 1.00 95.25 93 CYS A N 1
ATOM 746 C CA . CYS A 1 93 ? -1.070 1.772 1.822 1.00 95.25 93 CYS A CA 1
ATOM 747 C C . CYS A 1 93 ? -0.527 0.980 3.018 1.00 95.25 93 CYS A C 1
ATOM 749 O O . CYS A 1 93 ? -1.164 0.986 4.065 1.00 95.25 93 CYS A O 1
ATOM 751 N N . VAL A 1 94 ? 0.665 0.380 2.907 1.00 96.50 94 VAL A N 1
ATOM 752 C CA . VAL A 1 94 ? 1.324 -0.321 4.030 1.00 96.50 94 VAL A CA 1
ATOM 753 C C . VAL A 1 94 ? 1.520 0.629 5.216 1.00 96.50 94 VAL A C 1
ATOM 755 O O . VAL A 1 94 ? 1.152 0.316 6.346 1.00 96.50 94 VAL A O 1
ATOM 758 N N . THR A 1 95 ? 2.033 1.833 4.957 1.00 95.19 95 THR A N 1
ATOM 759 C CA . THR A 1 95 ? 2.224 2.863 5.989 1.00 95.19 95 THR A CA 1
ATOM 760 C C . THR A 1 95 ? 0.897 3.249 6.649 1.00 95.19 95 THR A C 1
ATOM 762 O O . THR A 1 95 ? 0.801 3.253 7.874 1.00 95.19 95 THR A O 1
ATOM 765 N N . MET A 1 96 ? -0.138 3.525 5.851 1.00 93.94 96 MET A N 1
ATOM 766 C CA . MET A 1 96 ? -1.481 3.871 6.330 1.00 93.94 96 MET A CA 1
ATOM 767 C C . MET A 1 96 ? -2.111 2.750 7.165 1.00 93.94 96 MET A C 1
ATOM 769 O O . MET A 1 96 ? -2.703 3.016 8.201 1.00 93.94 96 MET A O 1
ATOM 773 N N . ILE A 1 97 ? -1.993 1.490 6.751 1.00 95.38 97 ILE A N 1
ATOM 774 C CA . ILE A 1 97 ? -2.578 0.365 7.493 1.00 95.38 97 ILE A CA 1
ATOM 775 C C . ILE A 1 97 ? -1.897 0.220 8.859 1.00 95.38 97 ILE A C 1
ATOM 777 O O . ILE A 1 97 ? -2.565 0.106 9.887 1.00 95.38 97 ILE A O 1
ATOM 781 N N . HIS A 1 98 ? -0.567 0.286 8.892 1.00 93.62 98 HIS A N 1
ATOM 782 C CA . HIS A 1 98 ? 0.185 -0.048 10.095 1.00 93.62 98 HIS A CA 1
ATOM 783 C C . HIS A 1 98 ? 0.402 1.109 11.078 1.00 93.62 98 HIS A C 1
ATOM 785 O O . HIS A 1 98 ? 0.640 0.845 12.261 1.00 93.62 98 HIS A O 1
ATOM 791 N N . GLN A 1 99 ? 0.280 2.368 10.643 1.00 90.25 99 GLN A N 1
ATOM 792 C CA . GLN A 1 99 ? 0.284 3.529 11.545 1.00 90.25 99 GLN A CA 1
ATOM 793 C C . GLN A 1 99 ? -0.979 3.605 12.413 1.00 90.25 99 GLN A C 1
ATOM 795 O O . GLN A 1 99 ? -0.952 4.208 13.487 1.00 90.25 99 GLN A O 1
ATOM 800 N N . ALA A 1 100 ? -2.088 2.984 11.996 1.00 84.75 100 ALA A N 1
ATOM 801 C CA . ALA A 1 100 ? -3.316 2.954 12.789 1.00 84.75 100 ALA A CA 1
ATOM 802 C C . ALA A 1 100 ? -3.115 2.290 14.166 1.00 84.75 100 ALA A C 1
ATOM 804 O O . ALA A 1 100 ? -3.706 2.733 15.152 1.00 84.75 100 ALA A O 1
ATOM 805 N N . SER A 1 101 ? -2.212 1.306 14.258 1.00 77.56 101 SER A N 1
ATOM 806 C CA . SER A 1 101 ? -1.839 0.622 15.506 1.00 77.56 101 SER A CA 1
ATOM 807 C C . SER A 1 101 ? -1.252 1.557 16.569 1.00 77.56 101 SER A C 1
ATOM 809 O O . SER A 1 101 ? -1.351 1.276 17.762 1.00 77.56 101 SER A O 1
ATOM 811 N N . GLU A 1 102 ? -0.653 2.685 16.175 1.00 72.62 102 GLU A N 1
ATOM 812 C CA . GLU A 1 102 ? -0.084 3.645 17.126 1.00 72.62 102 GLU A CA 1
ATOM 813 C C . GLU A 1 102 ? -1.153 4.468 17.849 1.00 72.62 102 GLU A C 1
ATOM 815 O O . GLU A 1 102 ? -0.895 4.977 18.937 1.00 72.62 102 GLU A O 1
ATOM 820 N N . ARG A 1 103 ? -2.361 4.578 17.286 1.00 65.69 103 ARG A N 1
ATOM 821 C CA . ARG A 1 103 ? -3.456 5.355 17.884 1.00 65.69 103 ARG A CA 1
ATOM 822 C C . ARG A 1 103 ? -4.107 4.643 19.070 1.00 65.69 103 ARG A C 1
ATOM 824 O O . ARG A 1 103 ? -4.464 5.314 20.033 1.00 65.69 103 ARG A O 1
ATOM 831 N N . GLY A 1 104 ? -4.171 3.308 19.047 1.00 58.28 104 GLY A N 1
ATOM 832 C CA . GLY A 1 104 ? -4.635 2.502 20.189 1.00 58.28 104 GLY A CA 1
ATOM 833 C C . GLY A 1 104 ? -3.758 2.663 21.440 1.00 58.28 104 GLY A C 1
ATOM 834 O O . GLY A 1 104 ? -4.235 2.544 22.564 1.00 58.28 104 GLY A O 1
ATOM 835 N N . ARG A 1 105 ? -2.485 3.065 21.267 1.00 58.03 105 ARG A N 1
ATOM 836 C CA . ARG A 1 105 ? -1.525 3.297 22.366 1.00 58.03 105 ARG A CA 1
ATOM 837 C C . ARG A 1 105 ? -1.954 4.384 23.351 1.00 58.03 105 ARG A C 1
ATOM 839 O O . ARG A 1 105 ? -1.478 4.382 24.479 1.00 58.03 105 ARG A O 1
ATOM 846 N N . LEU A 1 106 ? -2.780 5.340 22.922 1.00 53.03 106 LEU A N 1
ATOM 847 C CA . LEU A 1 106 ? -3.213 6.453 23.773 1.00 53.03 106 LEU A CA 1
ATOM 848 C C . LEU A 1 106 ? -4.375 6.075 24.700 1.00 53.03 106 LEU A C 1
ATOM 850 O O . LEU A 1 106 ? -4.681 6.852 25.601 1.00 53.03 106 LEU A O 1
ATOM 854 N N . SER A 1 107 ? -5.024 4.925 24.478 1.00 55.22 107 SER A N 1
ATOM 855 C CA . SER A 1 107 ? -6.285 4.592 25.142 1.00 55.22 107 SER A CA 1
ATOM 856 C C . SER A 1 107 ? -6.214 3.428 26.129 1.00 55.22 107 SER A C 1
ATOM 858 O O . SER A 1 107 ? -7.172 3.275 26.883 1.00 55.22 107 SER A O 1
ATOM 860 N N . ASP A 1 108 ? -5.153 2.612 26.147 1.00 52.56 108 ASP A N 1
ATOM 861 C CA . ASP A 1 108 ? -5.158 1.409 26.985 1.00 52.56 108 ASP A CA 1
ATOM 862 C C . ASP A 1 108 ? -3.7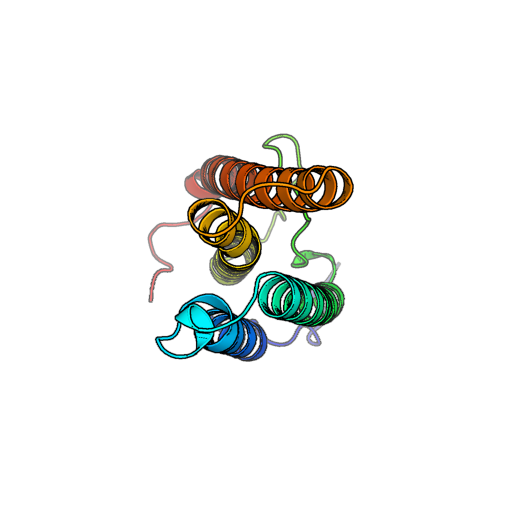64 0.981 27.480 1.00 52.56 108 ASP A C 1
ATOM 864 O O . ASP A 1 108 ? -2.846 0.699 26.700 1.00 52.56 108 ASP A O 1
ATOM 868 N N . ASP A 1 109 ? -3.633 0.904 28.803 1.00 56.53 109 ASP A N 1
ATOM 869 C CA . ASP A 1 109 ? -2.446 0.449 29.527 1.00 56.53 109 ASP A CA 1
ATOM 870 C C . ASP A 1 109 ? -2.613 -1.042 29.881 1.00 56.53 109 ASP A C 1
ATOM 872 O O . ASP A 1 109 ? -3.685 -1.458 30.309 1.00 56.53 109 ASP A O 1
ATOM 876 N N . CYS A 1 110 ? -1.543 -1.832 29.738 1.00 50.84 110 CYS A N 1
ATOM 877 C CA . CYS A 1 110 ? -1.419 -3.277 30.043 1.00 50.84 110 CYS A CA 1
ATOM 878 C C . CYS A 1 110 ? -1.898 -4.318 28.994 1.00 50.84 110 CYS A C 1
ATOM 880 O O . CYS A 1 110 ? -3.040 -4.765 29.029 1.00 50.84 110 CYS A O 1
ATOM 882 N N . ASN A 1 111 ? -0.971 -4.854 28.170 1.00 55.19 111 ASN A N 1
ATOM 883 C CA . ASN A 1 111 ? -0.858 -6.311 27.897 1.00 55.19 111 ASN A CA 1
ATOM 884 C C . ASN A 1 111 ? 0.460 -6.676 27.157 1.00 55.19 111 ASN A C 1
ATOM 886 O O . ASN A 1 111 ? 0.746 -6.111 26.102 1.00 55.19 111 ASN A O 1
ATOM 890 N N . GLU A 1 112 ? 1.243 -7.654 27.634 1.00 56.25 112 GLU A N 1
ATOM 891 C CA . GLU A 1 112 ? 2.577 -7.996 27.080 1.00 56.25 112 GLU A CA 1
ATOM 892 C C . GLU A 1 112 ? 2.537 -8.631 25.675 1.00 56.25 112 GLU A C 1
ATOM 894 O O . GLU A 1 112 ? 3.323 -8.264 24.800 1.00 56.25 112 GLU A O 1
ATOM 899 N N . GLY A 1 113 ? 1.580 -9.528 25.402 1.00 56.34 113 GLY A N 1
ATOM 900 C CA . GLY A 1 113 ? 1.403 -10.123 24.065 1.00 56.34 113 GLY A CA 1
ATOM 901 C C . GLY A 1 113 ? 0.935 -9.114 23.005 1.00 56.34 113 GLY A C 1
ATOM 902 O O . GLY A 1 113 ? 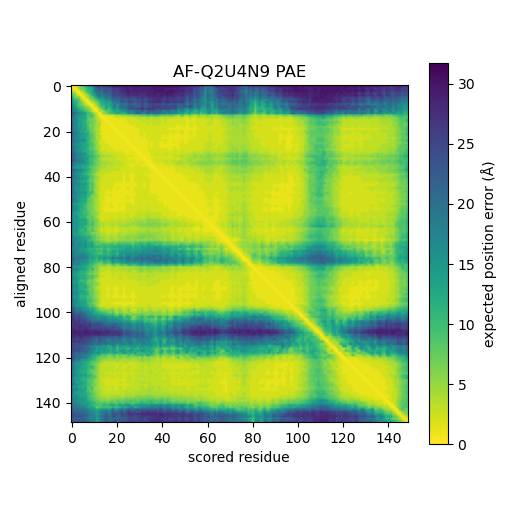1.195 -9.284 21.813 1.00 56.34 113 GLY A O 1
ATOM 903 N N . ARG A 1 114 ? 0.294 -8.022 23.443 1.00 58.66 114 ARG A N 1
ATOM 904 C CA . ARG A 1 114 ? -0.171 -6.917 22.592 1.00 58.66 114 ARG A CA 1
ATOM 905 C C . ARG A 1 114 ? 0.984 -6.029 22.129 1.00 58.66 114 ARG A C 1
ATOM 907 O O . ARG A 1 114 ? 0.993 -5.595 20.978 1.00 58.66 114 ARG A O 1
ATOM 914 N N . LEU A 1 115 ? 1.983 -5.817 22.987 1.00 60.00 115 LEU A N 1
ATOM 915 C CA . LEU A 1 115 ? 3.175 -5.030 22.657 1.00 60.00 115 LEU A CA 1
ATOM 916 C C . LEU A 1 115 ? 3.943 -5.638 21.476 1.00 60.00 115 LEU A C 1
ATOM 918 O O . LEU A 1 115 ? 4.393 -4.904 20.602 1.00 60.00 115 LEU A O 1
ATOM 922 N N . SER A 1 116 ? 4.035 -6.970 21.392 1.00 63.09 116 SER A N 1
ATOM 923 C CA . SER A 1 116 ? 4.748 -7.646 20.299 1.00 63.09 116 SER A CA 1
ATOM 924 C C . SER A 1 116 ? 4.122 -7.372 18.922 1.00 63.09 116 SER A C 1
ATOM 926 O O . SER A 1 116 ? 4.817 -6.905 18.021 1.00 63.09 116 SER A O 1
ATOM 928 N N . GLY A 1 117 ? 2.805 -7.567 18.763 1.00 61.91 117 GLY A N 1
ATOM 929 C CA . GLY A 1 117 ? 2.110 -7.313 17.492 1.00 61.91 117 GLY A CA 1
ATOM 930 C C . GLY A 1 117 ? 2.130 -5.837 17.075 1.00 61.91 117 GLY A C 1
ATOM 931 O O . GLY A 1 117 ? 2.343 -5.514 15.905 1.00 61.91 117 GLY A O 1
ATOM 932 N N . ILE A 1 118 ? 2.001 -4.919 18.034 1.00 65.88 118 ILE A N 1
ATOM 933 C CA . ILE A 1 118 ? 2.096 -3.478 17.763 1.00 65.88 118 ILE A CA 1
ATOM 934 C C . ILE A 1 118 ? 3.512 -3.104 17.313 1.00 65.88 118 ILE A C 1
ATOM 936 O O . ILE A 1 118 ? 3.654 -2.403 16.314 1.00 65.88 118 ILE A O 1
ATOM 940 N N . ASN A 1 119 ? 4.552 -3.629 17.970 1.00 72.62 119 ASN A N 1
ATOM 941 C CA . ASN A 1 119 ? 5.946 -3.399 17.580 1.00 72.62 119 ASN A CA 1
ATOM 942 C C . ASN A 1 119 ? 6.240 -3.916 16.163 1.00 72.62 119 ASN A C 1
ATOM 944 O O . ASN A 1 119 ? 7.024 -3.311 15.430 1.00 72.62 119 ASN A O 1
ATOM 948 N N . THR A 1 120 ? 5.595 -5.013 15.749 1.00 82.75 120 THR A N 1
ATOM 949 C CA . THR A 1 120 ? 5.702 -5.489 14.361 1.00 82.75 120 THR A CA 1
ATOM 950 C C . THR A 1 120 ? 5.010 -4.550 13.373 1.00 82.75 120 THR A C 1
ATOM 952 O O . THR A 1 120 ? 5.593 -4.233 12.339 1.00 82.75 120 THR A O 1
ATOM 955 N N . SER A 1 121 ? 3.826 -4.026 13.709 1.00 86.62 121 SER A N 1
ATOM 956 C CA . SER A 1 121 ? 3.099 -3.061 12.874 1.00 86.62 121 SER A CA 1
ATOM 957 C C . SER A 1 121 ? 3.897 -1.764 12.695 1.00 86.62 121 SER A C 1
ATOM 959 O O . SER A 1 121 ? 4.111 -1.309 11.576 1.00 86.62 121 SER A O 1
ATOM 961 N N .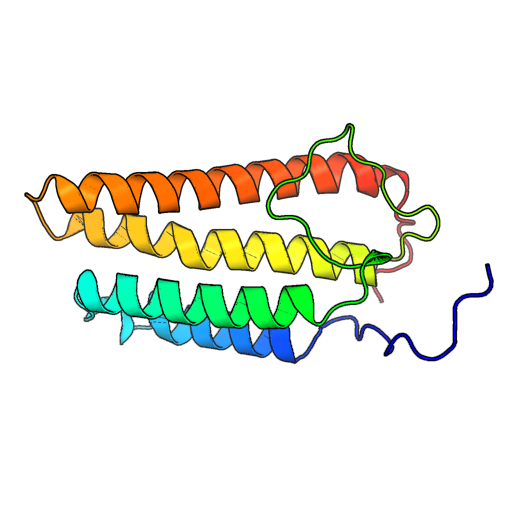 THR A 1 122 ? 4.419 -1.182 13.773 1.00 87.19 122 THR A N 1
ATOM 962 C CA . THR A 1 122 ? 5.227 0.046 13.684 1.00 87.19 122 THR A CA 1
ATOM 963 C C . THR A 1 122 ? 6.500 -0.164 12.866 1.00 87.19 122 THR A C 1
ATOM 965 O O . THR A 1 122 ? 6.835 0.665 12.020 1.00 87.19 122 THR A O 1
ATOM 968 N N . SER A 1 123 ? 7.166 -1.310 13.033 1.00 91.81 123 SER A N 1
ATOM 969 C CA . SER A 1 123 ? 8.333 -1.680 12.224 1.00 91.81 123 SER A CA 1
ATOM 970 C C . SER A 1 123 ? 7.996 -1.779 10.732 1.00 91.81 123 SER A C 1
ATOM 972 O O . SER A 1 123 ? 8.780 -1.324 9.900 1.00 91.81 123 SER A O 1
ATOM 974 N N . LEU A 1 124 ? 6.819 -2.312 10.378 1.00 92.88 124 LEU A N 1
ATOM 975 C CA . LEU A 1 124 ? 6.344 -2.373 8.991 1.00 92.88 124 LEU A CA 1
ATOM 976 C C . LEU A 1 124 ? 6.087 -0.977 8.409 1.00 92.88 124 LEU A C 1
ATOM 978 O O . LEU A 1 124 ? 6.512 -0.707 7.286 1.00 92.88 124 LEU A O 1
ATOM 982 N N . ALA A 1 125 ? 5.465 -0.073 9.172 1.00 93.44 125 ALA A N 1
ATOM 983 C CA . ALA A 1 125 ? 5.256 1.313 8.745 1.00 93.44 125 ALA A CA 1
ATOM 984 C C . ALA A 1 125 ? 6.585 2.054 8.515 1.00 93.44 125 ALA A C 1
ATOM 986 O O . ALA A 1 125 ? 6.751 2.733 7.501 1.00 93.44 125 ALA A O 1
ATOM 987 N N . ILE A 1 126 ? 7.554 1.890 9.423 1.00 94.06 126 ILE A N 1
ATOM 988 C CA . ILE A 1 126 ? 8.894 2.480 9.290 1.00 94.06 126 ILE A CA 1
ATOM 989 C C . ILE A 1 126 ? 9.593 1.929 8.046 1.00 94.06 126 ILE A C 1
ATOM 991 O O . ILE A 1 126 ? 10.073 2.700 7.218 1.00 94.06 126 ILE A O 1
ATOM 995 N N . ASN A 1 127 ? 9.603 0.605 7.876 1.00 95.19 127 ASN A N 1
ATOM 996 C CA . ASN A 1 127 ? 10.226 -0.038 6.724 1.00 95.19 127 ASN A CA 1
ATOM 997 C C . ASN A 1 127 ? 9.583 0.401 5.394 1.00 95.19 127 ASN A C 1
ATOM 999 O O . ASN A 1 127 ? 10.295 0.631 4.415 1.00 95.19 127 ASN A O 1
ATOM 1003 N N . ALA A 1 128 ? 8.260 0.574 5.350 1.00 95.69 128 ALA A N 1
ATOM 1004 C CA . ALA A 1 128 ? 7.563 1.107 4.180 1.00 95.69 128 ALA A CA 1
ATOM 1005 C C . ALA A 1 128 ? 7.947 2.569 3.892 1.00 95.69 128 ALA A C 1
ATOM 1007 O O . ALA A 1 128 ? 8.171 2.933 2.734 1.00 95.69 128 ALA A O 1
ATOM 1008 N N . GLY A 1 129 ? 8.097 3.395 4.931 1.00 94.62 129 GLY A N 1
ATOM 1009 C CA . GLY A 1 129 ? 8.599 4.765 4.813 1.00 94.62 129 GLY A CA 1
ATOM 1010 C C . GLY A 1 129 ? 10.024 4.821 4.256 1.00 94.62 129 GLY A C 1
ATOM 1011 O O . GLY A 1 129 ? 10.283 5.529 3.282 1.00 94.62 129 GLY A O 1
ATOM 1012 N N . THR A 1 130 ? 10.936 4.014 4.803 1.00 95.44 130 THR A N 1
ATOM 1013 C CA . THR A 1 130 ? 12.307 3.884 4.288 1.00 95.44 130 THR A CA 1
ATOM 1014 C C . THR A 1 130 ? 12.312 3.404 2.839 1.00 95.44 130 THR A C 1
ATOM 1016 O O . THR A 1 130 ? 12.972 4.012 2.000 1.00 95.44 130 THR A O 1
ATOM 1019 N N . SER A 1 131 ? 11.514 2.385 2.514 1.00 96.50 131 SER A N 1
ATOM 1020 C CA . SER A 1 131 ? 11.397 1.853 1.151 1.00 96.50 131 SER A CA 1
ATOM 1021 C C . SER A 1 131 ? 10.869 2.897 0.169 1.00 96.50 131 SER A C 1
ATOM 1023 O O . SER A 1 131 ? 11.358 2.978 -0.953 1.00 96.50 131 SER A O 1
ATOM 1025 N N . THR A 1 132 ? 9.924 3.741 0.595 1.00 95.19 132 THR A N 1
ATOM 1026 C CA . THR A 1 132 ? 9.418 4.865 -0.209 1.00 95.19 132 THR A CA 1
ATOM 1027 C C . THR A 1 132 ? 10.541 5.838 -0.553 1.00 95.19 132 THR A C 1
ATOM 1029 O O . THR A 1 132 ? 10.713 6.186 -1.720 1.00 95.19 132 THR A O 1
ATOM 1032 N N . LEU A 1 133 ? 11.331 6.255 0.443 1.00 95.00 133 LEU A N 1
ATOM 1033 C CA . LEU A 1 133 ? 12.436 7.197 0.247 1.00 95.00 133 LEU A CA 1
ATOM 1034 C C . LEU A 1 133 ? 13.539 6.607 -0.633 1.00 95.00 133 LEU A C 1
ATOM 1036 O O . LEU A 1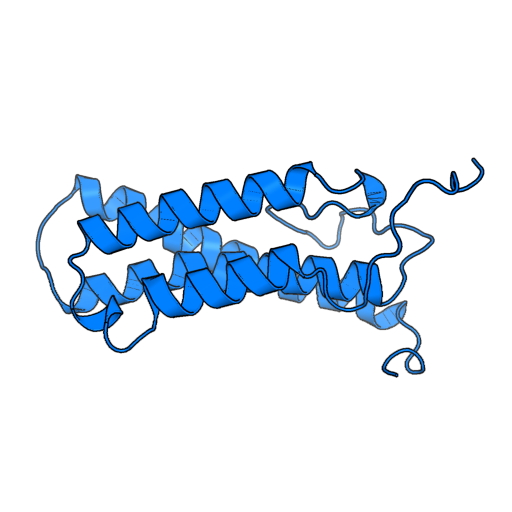 133 ? 13.959 7.250 -1.593 1.00 95.00 133 LEU A O 1
ATOM 1040 N N . SER A 1 134 ? 13.974 5.381 -0.339 1.00 94.19 134 SER A N 1
ATOM 1041 C CA . SER A 1 134 ? 14.987 4.692 -1.138 1.00 94.19 134 SER A CA 1
ATOM 1042 C C . SER A 1 134 ? 14.518 4.493 -2.575 1.00 94.19 134 SER A C 1
ATOM 1044 O O . SER A 1 134 ? 15.285 4.741 -3.500 1.00 94.19 134 SER A O 1
ATOM 1046 N N . TYR A 1 135 ? 13.252 4.123 -2.777 1.00 92.69 135 TYR A N 1
ATOM 1047 C CA . TYR A 1 135 ? 12.694 3.951 -4.112 1.00 92.69 135 TYR A CA 1
ATOM 1048 C C . TYR A 1 135 ? 12.647 5.268 -4.881 1.00 92.69 135 TYR A C 1
ATOM 1050 O O . TYR A 1 135 ? 13.133 5.321 -6.008 1.00 92.69 135 TYR A O 1
ATOM 1058 N N . LEU A 1 136 ? 12.150 6.348 -4.265 1.00 90.75 136 LEU A N 1
ATOM 1059 C CA . LEU A 1 136 ? 12.147 7.681 -4.874 1.00 90.75 136 LEU A CA 1
ATOM 1060 C C . LEU A 1 136 ? 13.551 8.119 -5.293 1.00 90.75 136 LEU A C 1
ATOM 1062 O O . LEU A 1 136 ? 13.730 8.569 -6.419 1.00 90.75 136 LEU A O 1
ATOM 1066 N N . GLN A 1 137 ? 14.548 7.949 -4.425 1.00 90.31 137 GLN A N 1
ATOM 1067 C CA . GLN A 1 137 ? 15.936 8.300 -4.733 1.00 90.31 137 GLN A CA 1
ATOM 1068 C C . GLN A 1 137 ? 16.488 7.525 -5.935 1.00 90.31 137 GLN A C 1
ATOM 1070 O O . GLN A 1 137 ? 17.232 8.096 -6.728 1.00 90.31 137 GLN A O 1
ATOM 1075 N N . THR A 1 138 ? 16.114 6.252 -6.092 1.00 89.94 138 THR A N 1
ATOM 1076 C CA . THR A 1 138 ? 16.557 5.430 -7.225 1.00 89.94 138 THR A CA 1
ATOM 1077 C C . THR A 1 138 ? 15.844 5.790 -8.528 1.00 89.94 138 THR A C 1
ATOM 1079 O O . THR A 1 138 ? 16.472 5.769 -9.583 1.00 89.94 138 THR A O 1
ATOM 1082 N N . VAL A 1 139 ? 14.545 6.108 -8.489 1.00 87.38 139 VAL A N 1
ATOM 1083 C CA . VAL A 1 139 ? 13.755 6.337 -9.714 1.00 87.38 139 VAL A CA 1
ATOM 1084 C C . VAL A 1 139 ? 13.784 7.782 -10.201 1.00 87.38 139 VAL A C 1
ATOM 1086 O O . VAL A 1 139 ? 13.673 8.007 -11.401 1.00 87.38 139 VAL A O 1
ATOM 1089 N N . LEU A 1 140 ? 13.965 8.763 -9.310 1.00 84.88 140 LEU A N 1
ATOM 1090 C CA . LEU A 1 140 ? 13.942 10.189 -9.656 1.00 84.88 140 LEU A CA 1
ATOM 1091 C C . LEU A 1 140 ? 14.918 10.583 -10.785 1.00 84.88 140 LEU A C 1
ATOM 1093 O O . LEU A 1 140 ? 14.520 11.386 -11.622 1.00 84.88 140 LEU A O 1
ATOM 1097 N N . PRO A 1 141 ? 16.148 10.032 -10.880 1.00 82.06 141 PRO A N 1
ATOM 1098 C CA . PRO A 1 141 ? 17.059 10.347 -11.985 1.00 82.06 141 PRO A CA 1
ATOM 1099 C C . PRO A 1 141 ? 16.619 9.792 -13.348 1.00 82.06 141 PRO A C 1
ATOM 1101 O O . PRO A 1 141 ? 17.146 10.219 -14.371 1.00 82.06 141 PRO A O 1
ATOM 1104 N N . VAL A 1 142 ? 15.718 8.804 -13.358 1.00 74.62 142 VAL A N 1
ATOM 1105 C CA . VAL A 1 142 ? 15.317 8.034 -14.550 1.00 74.62 142 VAL A CA 1
ATOM 1106 C C . VAL A 1 142 ? 13.919 8.427 -15.034 1.00 74.62 142 VAL A C 1
ATOM 1108 O O . VAL A 1 142 ? 13.606 8.272 -16.210 1.00 74.62 142 VAL A O 1
ATOM 1111 N N . VAL A 1 143 ? 13.066 8.937 -14.144 1.00 71.25 143 VAL A N 1
ATOM 1112 C CA . VAL A 1 143 ? 11.722 9.409 -14.494 1.00 71.25 143 VAL A CA 1
ATOM 1113 C C . VAL A 1 143 ? 11.837 10.771 -15.184 1.00 71.25 143 VAL A C 1
ATOM 1115 O O . VAL A 1 143 ? 12.168 11.770 -14.549 1.00 71.25 143 VAL A O 1
ATOM 1118 N N . GLU A 1 144 ? 11.560 10.816 -16.487 1.00 65.06 144 GLU A N 1
ATOM 1119 C CA . GLU A 1 144 ? 11.502 12.067 -17.247 1.00 65.06 144 GLU A CA 1
ATOM 1120 C C . GLU A 1 144 ? 10.385 12.984 -16.711 1.00 65.06 144 GLU A C 1
ATOM 1122 O O . GLU A 1 144 ? 9.275 12.540 -16.404 1.00 65.06 144 GLU A O 1
ATOM 1127 N N . GLY A 1 145 ? 10.674 14.286 -16.596 1.00 58.12 145 GLY A N 1
ATOM 1128 C CA . GLY A 1 145 ? 9.779 15.281 -15.983 1.00 58.12 145 GLY A CA 1
ATOM 1129 C C . GLY A 1 145 ? 8.462 15.539 -16.729 1.00 58.12 145 GLY A C 1
ATOM 1130 O O . GLY A 1 145 ? 7.600 16.244 -16.212 1.00 58.12 145 GLY A O 1
ATOM 1131 N N . GLU A 1 146 ? 8.289 14.964 -17.918 1.00 52.19 146 GLU A N 1
ATOM 1132 C CA . GLU A 1 146 ? 7.160 15.217 -18.823 1.00 52.19 146 GLU A CA 1
ATOM 1133 C C . GLU A 1 146 ? 5.930 14.332 -18.533 1.00 52.19 146 GLU A C 1
ATOM 1135 O O . GLU A 1 146 ? 4.858 14.558 -19.083 1.00 52.19 146 GLU A O 1
ATOM 1140 N N . CYS A 1 147 ? 6.030 13.323 -17.664 1.00 52.62 147 CYS A N 1
ATOM 1141 C CA . CYS A 1 147 ? 5.012 12.268 -17.576 1.00 52.62 147 CYS A CA 1
ATOM 1142 C C . CYS A 1 147 ? 3.952 12.457 -16.475 1.00 52.62 147 CYS A C 1
ATOM 1144 O O . CYS A 1 147 ? 3.362 11.475 -16.020 1.00 52.62 147 CYS A O 1
ATOM 1146 N N . PHE A 1 148 ? 3.711 13.691 -16.030 1.00 50.50 148 PHE A N 1
ATOM 1147 C CA . PHE A 1 148 ? 2.675 13.997 -15.037 1.00 50.50 148 PHE A CA 1
ATOM 1148 C C . PHE A 1 148 ? 1.336 14.429 -15.646 1.00 50.5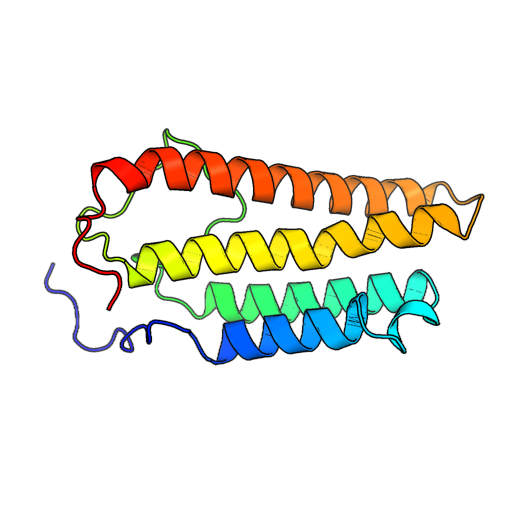0 148 PHE A C 1
ATOM 1150 O O . PHE A 1 148 ? 0.567 15.049 -14.928 1.00 50.50 148 PHE A O 1
ATOM 1157 N N . TRP A 1 149 ? 1.021 14.113 -16.908 1.00 51.06 149 TRP A N 1
ATOM 1158 C CA . TRP A 1 149 ? -0.314 14.354 -17.483 1.00 51.06 149 TRP A CA 1
ATOM 1159 C C . TRP A 1 149 ? -0.722 13.262 -18.471 1.00 51.06 149 TRP A C 1
ATOM 1161 O O . TRP A 1 149 ? 0.049 13.010 -19.422 1.00 51.06 149 TRP A O 1
#

pLDDT: mean 81.14, std 16.45, range [34.91, 98.0]

Organism: Aspergillus oryzae (strain ATCC 42149 / RIB 40) (NCBI:txid510516)

Nearest PDB structures (foldseek):
  2pfd-assembly1_A  TM=4.894E-01  e=5.419E+00  Rattus norvegicus

Sequence (149 aa):
MSMDSHTLPLFPWDLRLSKIKSEAYEALYSAGAQRKSDSEILSSIRTLDEALEQWRVSLHPDFRPTLSFSQEMPVCANLNTQAVMLRLAYYHCVTMIHQASERGRLSDDCNEGRLSGINTSTSLAINAGTSTLSYLQTVLPVVEGECFW

Solvent-accessible surface area (backbone atoms only — not comparable to full-atom values): 8781 Å² total; per-residue (Å²): 133,81,84,65,95,74,68,72,81,73,50,83,63,54,66,68,60,52,48,52,52,51,50,48,41,52,56,59,66,30,84,69,25,75,72,54,52,65,67,57,46,53,52,45,38,54,55,48,51,52,53,50,48,57,55,44,71,70,43,58,77,89,66,37,69,63,88,62,50,56,72,86,54,88,72,64,93,83,71,46,66,43,54,52,47,50,39,48,51,47,32,50,47,48,26,59,53,24,52,46,58,61,62,51,64,81,76,64,86,90,59,77,79,56,51,56,59,44,54,51,30,47,50,48,20,51,44,17,51,51,16,42,53,35,44,49,67,63,43,57,88,71,56,65,90,77,69,86,119

Mean predicted aligned error: 8.5 Å

Foldseek 3Di:
DDDPPPQDPLDLDDVLLVVLVVLLCVCQPDPVNVPDALVSLVVSLVVSVVSLVVVQVVHDPLLRADLADALPDDHDPPDASSSLSVNLSSLVSLLSSLVSLVVNVVPDDDDDVSVVVNVVSVVSNVRSVVRNVRSCVNCVVPYDPPRPD

Radius of gyration: 17.19 Å; Cα contacts (8 Å, |Δi|>4): 121; chains: 1; bounding box: 38×26×57 Å

Secondary structure (DSSP, 8-state):
----TTS----SS-HHHHHHHHHHHHHHTSTTGGG--HHHHHHHHHHHHHHHHHHHHHS-GGGPPPS---TTSPPPTT--HHHHHHHHHHHHHHHHHHHTHHHHTTT----HHHHHHHHHHHHHHHHHHHHHHHHHHHHTTTS-TT---

InterPro domains:
  IPR050987 ABC-transporter-regulating transcription factor-like [PTHR46910] (6-139)